Protein AF-A0A967N3Z8-F1 (afdb_monomer_lite)

Structure (mmCIF, N/CA/C/O backbone):
data_AF-A0A967N3Z8-F1
#
_entry.id   AF-A0A967N3Z8-F1
#
loop_
_atom_site.group_PDB
_atom_site.id
_atom_site.type_symbol
_atom_site.label_atom_id
_atom_site.label_alt_id
_atom_site.label_comp_id
_atom_site.label_asym_id
_atom_site.label_entity_id
_atom_site.label_seq_id
_atom_site.pdbx_PDB_ins_code
_atom_site.Cartn_x
_atom_site.Cartn_y
_atom_site.Cartn_z
_atom_site.occupancy
_atom_site.B_iso_or_equiv
_atom_site.auth_seq_id
_atom_site.auth_comp_id
_atom_site.auth_asym_id
_atom_site.auth_atom_id
_atom_site.pdbx_PDB_model_num
ATOM 1 N N . MET A 1 1 ? -38.337 -22.970 21.929 1.00 40.56 1 MET A N 1
ATOM 2 C CA . MET A 1 1 ? -37.597 -23.249 20.684 1.00 40.56 1 MET A CA 1
ATOM 3 C C . MET A 1 1 ? -37.184 -21.894 20.150 1.00 40.56 1 MET A C 1
ATOM 5 O O . MET A 1 1 ? -38.013 -21.204 19.573 1.00 40.56 1 MET A O 1
ATOM 9 N N . SER A 1 2 ? -35.995 -21.435 20.539 1.00 45.12 2 SER A N 1
ATOM 10 C CA . SER A 1 2 ? -35.469 -20.146 20.084 1.00 45.12 2 SER A CA 1
ATOM 11 C C . SER A 1 2 ? -35.237 -20.232 18.579 1.00 45.12 2 SER A C 1
ATOM 13 O O . SER A 1 2 ? -34.740 -21.271 18.134 1.00 45.12 2 SER A O 1
ATO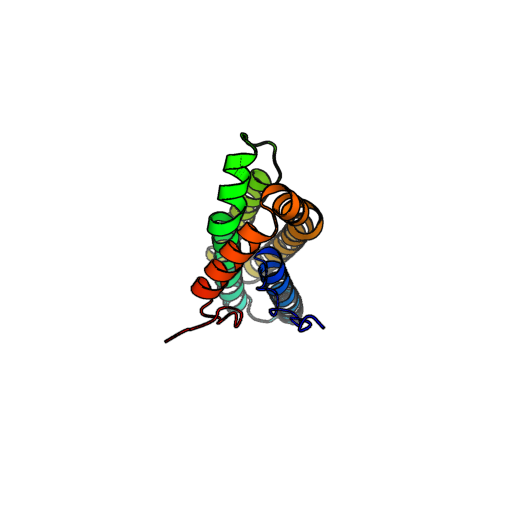M 15 N N . PRO A 1 3 ? -35.611 -19.216 17.788 1.00 48.50 3 PRO A N 1
ATOM 16 C CA . PRO A 1 3 ? -35.170 -19.175 16.413 1.00 48.50 3 PRO A CA 1
ATOM 17 C C . PRO A 1 3 ? -33.652 -19.011 16.451 1.00 48.50 3 PRO A C 1
ATOM 19 O O . PRO A 1 3 ? -33.126 -18.066 17.032 1.00 48.50 3 PRO A O 1
ATOM 22 N N . ASP A 1 4 ? -32.978 -20.007 15.897 1.00 47.69 4 ASP A N 1
ATOM 23 C CA . ASP A 1 4 ? -31.595 -19.942 15.466 1.00 47.69 4 ASP A CA 1
ATOM 24 C C . ASP A 1 4 ? -31.463 -18.720 14.546 1.00 47.69 4 ASP A C 1
ATOM 26 O O . ASP A 1 4 ? -31.914 -18.734 13.397 1.00 47.69 4 ASP A O 1
ATOM 30 N N . THR A 1 5 ? -30.962 -17.608 15.091 1.00 46.69 5 THR A N 1
ATOM 31 C CA . THR A 1 5 ? -30.596 -16.414 14.328 1.00 46.69 5 THR A CA 1
ATOM 32 C C . THR A 1 5 ? -29.321 -16.755 13.581 1.00 46.69 5 THR A C 1
ATOM 34 O O . THR A 1 5 ? -28.220 -16.389 13.991 1.00 46.69 5 THR A O 1
ATOM 37 N N . GLY A 1 6 ? -29.485 -17.543 12.520 1.00 40.41 6 GLY A N 1
ATOM 38 C CA . GLY A 1 6 ? -28.425 -17.877 11.594 1.00 40.41 6 GLY A CA 1
ATOM 39 C C . GLY A 1 6 ? -27.726 -16.595 11.171 1.00 40.41 6 GLY A C 1
ATOM 40 O O . GLY A 1 6 ? -28.345 -15.745 10.540 1.00 40.41 6 GLY A O 1
ATOM 41 N N . SER A 1 7 ? -26.466 -16.484 11.597 1.00 47.66 7 SER A N 1
ATOM 42 C CA . SER A 1 7 ? -25.429 -15.576 11.121 1.00 47.66 7 SER A CA 1
ATOM 43 C C . SER A 1 7 ? -25.975 -14.366 10.359 1.00 47.66 7 SER A C 1
ATOM 45 O O . SER A 1 7 ? -26.136 -14.409 9.135 1.00 47.66 7 SER A O 1
ATOM 47 N N . GLU A 1 8 ? -26.136 -13.241 11.063 1.00 47.00 8 GLU A N 1
ATOM 48 C CA . GLU A 1 8 ? -25.778 -11.959 10.453 1.00 47.00 8 GLU A CA 1
ATOM 49 C C . GLU A 1 8 ? -24.469 -12.212 9.698 1.00 47.00 8 GLU A C 1
ATOM 51 O O . GLU A 1 8 ? -23.508 -12.729 10.277 1.00 47.00 8 GLU A O 1
ATOM 56 N N . ARG A 1 9 ? -24.449 -12.030 8.376 1.00 52.81 9 ARG A N 1
ATOM 57 C CA . ARG A 1 9 ? -23.200 -12.178 7.626 1.00 52.81 9 ARG A CA 1
ATOM 58 C C . ARG A 1 9 ? -22.256 -11.135 8.202 1.00 52.81 9 ARG A C 1
ATOM 60 O O . ARG A 1 9 ? -22.491 -9.948 7.995 1.00 52.81 9 ARG A O 1
ATOM 67 N N . ALA A 1 10 ? -21.276 -11.593 8.979 1.00 60.00 10 ALA A N 1
ATOM 68 C CA . ALA A 1 10 ? -20.380 -10.735 9.731 1.00 60.00 10 ALA A CA 1
ATOM 69 C C . ALA A 1 10 ? -19.803 -9.679 8.784 1.00 60.00 10 ALA A C 1
ATOM 71 O O . ALA A 1 10 ? -19.232 -10.023 7.747 1.00 60.00 10 ALA A O 1
ATOM 72 N N . ALA A 1 11 ? -20.020 -8.400 9.098 1.00 78.94 11 ALA A N 1
ATOM 73 C CA . ALA A 1 11 ? -19.427 -7.331 8.313 1.00 78.94 11 ALA A CA 1
ATOM 74 C C . ALA A 1 11 ? -17.894 -7.486 8.334 1.00 78.94 11 ALA A C 1
ATOM 76 O O . ALA A 1 11 ? -17.316 -7.895 9.345 1.00 78.94 11 ALA A O 1
ATOM 77 N N . MET A 1 12 ? -17.268 -7.230 7.186 1.00 92.75 12 MET A N 1
ATOM 78 C CA . MET A 1 12 ? -15.828 -7.382 6.959 1.00 92.75 12 MET A CA 1
ATOM 79 C C . MET A 1 12 ? -15.044 -6.419 7.861 1.00 92.75 12 MET A C 1
ATOM 81 O O . MET A 1 12 ? -15.416 -5.248 7.960 1.00 92.75 12 MET A O 1
ATOM 85 N N . ARG A 1 13 ? -13.979 -6.896 8.517 1.00 96.69 13 ARG A N 1
ATOM 86 C CA . ARG A 1 13 ? -13.054 -6.034 9.271 1.00 96.69 13 ARG A CA 1
ATOM 87 C C . ARG A 1 13 ? -12.147 -5.290 8.294 1.00 96.69 13 ARG A C 1
ATOM 89 O O . ARG A 1 13 ? -11.864 -5.806 7.216 1.00 96.69 13 ARG A O 1
ATOM 96 N N . ILE A 1 14 ? -11.649 -4.112 8.667 1.00 97.56 14 ILE A N 1
ATOM 97 C CA . ILE A 1 14 ? -10.673 -3.393 7.832 1.00 97.56 14 ILE A CA 1
ATOM 98 C C . ILE A 1 14 ? -9.424 -4.240 7.541 1.00 97.56 14 ILE A C 1
ATOM 100 O O . ILE A 1 14 ? -8.986 -4.265 6.400 1.00 97.56 14 ILE A O 1
ATOM 104 N N . THR A 1 15 ? -8.925 -5.024 8.504 1.00 98.19 15 THR A N 1
ATOM 105 C CA . THR A 1 15 ? -7.780 -5.929 8.290 1.00 98.19 15 THR A CA 1
ATOM 106 C C . THR A 1 15 ? -8.079 -7.020 7.256 1.00 98.19 15 THR A C 1
ATOM 108 O O . THR A 1 15 ? -7.238 -7.304 6.410 1.00 98.19 15 THR A O 1
ATOM 111 N N . ASP A 1 16 ? -9.302 -7.569 7.232 1.00 97.62 16 ASP A N 1
ATOM 112 C CA . ASP A 1 16 ? -9.729 -8.521 6.191 1.00 97.62 16 ASP A CA 1
ATOM 113 C C . ASP A 1 16 ? -9.761 -7.860 4.798 1.00 97.62 16 ASP A C 1
ATOM 115 O O . ASP A 1 16 ? -9.449 -8.495 3.789 1.00 97.62 16 ASP A O 1
ATOM 119 N N . ALA A 1 17 ? -10.158 -6.585 4.733 1.00 97.50 17 ALA A N 1
ATOM 120 C CA . ALA A 1 17 ? -10.220 -5.825 3.490 1.00 97.50 17 ALA A CA 1
ATOM 121 C C . ALA A 1 17 ? -8.821 -5.490 2.948 1.00 97.50 17 ALA A C 1
ATOM 123 O O . ALA A 1 17 ? -8.573 -5.686 1.758 1.00 97.50 17 ALA A O 1
ATOM 124 N N . LEU A 1 18 ? -7.912 -5.043 3.820 1.00 98.56 18 LEU A N 1
ATOM 125 C CA . LEU A 1 18 ? -6.522 -4.721 3.482 1.00 98.56 18 LEU A CA 1
ATOM 126 C C . LEU A 1 18 ? -5.747 -5.968 3.039 1.00 98.56 18 LEU A C 1
ATOM 128 O O . LEU A 1 18 ? -5.134 -5.945 1.977 1.00 98.56 18 LEU A O 1
ATOM 132 N N . LEU A 1 19 ? -5.923 -7.106 3.724 1.00 98.56 19 LEU A N 1
ATOM 133 C CA . LEU A 1 19 ? -5.429 -8.413 3.258 1.00 98.56 19 LEU A CA 1
ATOM 134 C C . LEU A 1 19 ? -5.906 -8.750 1.835 1.00 98.56 19 LEU A C 1
ATOM 136 O O . LEU A 1 19 ? -5.166 -9.304 1.018 1.00 98.56 19 LEU A O 1
ATOM 140 N N . GLY A 1 20 ? -7.157 -8.410 1.518 1.00 98.12 20 GLY A N 1
ATOM 141 C CA . GLY A 1 20 ? -7.696 -8.542 0.168 1.00 98.12 20 GLY A CA 1
ATOM 142 C C . GLY A 1 20 ? -6.989 -7.641 -0.850 1.00 98.12 20 GLY A C 1
ATOM 143 O O . GLY A 1 20 ? -6.716 -8.086 -1.968 1.00 98.12 20 GLY A O 1
ATOM 144 N N . GLU A 1 21 ? -6.670 -6.398 -0.478 1.00 98.56 21 GLU A N 1
ATOM 145 C CA . GLU A 1 21 ? -5.869 -5.492 -1.309 1.00 98.56 21 GLU A CA 1
ATOM 146 C C . GLU A 1 21 ? -4.448 -6.035 -1.522 1.00 98.56 21 GLU A C 1
ATOM 148 O O . GLU A 1 21 ? -4.004 -6.072 -2.671 1.00 98.56 21 GLU A O 1
ATOM 153 N N . HIS A 1 22 ? -3.789 -6.565 -0.483 1.00 98.81 22 HIS A N 1
ATOM 154 C CA . HIS A 1 22 ? -2.463 -7.192 -0.598 1.00 98.81 22 HIS A CA 1
ATOM 155 C C . HIS A 1 22 ? -2.483 -8.344 -1.596 1.00 98.81 22 HIS A C 1
ATOM 157 O O . HIS A 1 22 ? -1.648 -8.401 -2.494 1.00 98.81 22 HIS A O 1
ATOM 163 N N . GLY A 1 23 ? -3.484 -9.228 -1.518 1.00 98.75 23 GLY A N 1
ATOM 164 C CA . GLY A 1 23 ? -3.635 -10.337 -2.463 1.00 98.75 23 GLY A CA 1
ATOM 165 C C . GLY A 1 23 ? -3.694 -9.882 -3.927 1.00 98.75 23 GLY A C 1
ATOM 166 O O . GLY A 1 23 ? -3.096 -10.510 -4.804 1.00 98.75 23 GLY A O 1
ATOM 167 N N . VAL A 1 24 ? -4.379 -8.768 -4.203 1.00 98.50 24 VAL A N 1
ATOM 168 C CA . VAL A 1 24 ? -4.431 -8.170 -5.547 1.00 98.50 24 VAL A CA 1
ATOM 169 C C . VAL A 1 24 ? -3.095 -7.524 -5.921 1.00 98.50 24 VAL A C 1
ATOM 171 O O . VAL A 1 24 ? -2.645 -7.682 -7.058 1.00 98.50 24 VAL A O 1
ATOM 174 N N . LEU A 1 25 ? -2.454 -6.819 -4.988 1.00 98.75 25 LEU A N 1
ATOM 175 C CA . LEU A 1 25 ? -1.170 -6.155 -5.209 1.00 98.75 25 LEU A CA 1
ATOM 176 C C . LEU A 1 25 ? -0.041 -7.161 -5.450 1.00 98.75 25 LEU A C 1
ATOM 178 O O . LEU A 1 25 ? 0.728 -6.966 -6.385 1.00 98.75 25 LEU A O 1
ATOM 182 N N . TYR A 1 26 ? 0.003 -8.283 -4.729 1.00 98.81 26 TYR A N 1
ATOM 183 C CA . TYR A 1 26 ? 0.946 -9.370 -4.994 1.00 98.81 26 TYR A CA 1
ATOM 184 C C . TYR A 1 26 ? 0.812 -9.906 -6.422 1.00 98.81 26 TYR A C 1
ATOM 186 O O . TYR A 1 26 ? 1.809 -10.004 -7.135 1.00 98.81 26 TYR A O 1
ATOM 194 N N . ALA A 1 27 ? -0.414 -10.189 -6.874 1.00 98.75 27 ALA A N 1
ATOM 195 C CA . ALA A 1 27 ? -0.651 -10.665 -8.237 1.00 98.75 27 ALA A CA 1
ATOM 196 C C . ALA A 1 27 ? -0.283 -9.611 -9.299 1.00 98.75 27 ALA A C 1
ATOM 198 O O . ALA A 1 27 ? 0.193 -9.949 -10.386 1.00 98.75 27 ALA A O 1
ATOM 199 N N . LEU A 1 28 ? -0.500 -8.328 -8.994 1.00 98.69 28 LEU A N 1
ATOM 200 C CA . LEU A 1 28 ? -0.087 -7.220 -9.850 1.00 98.69 28 LEU A CA 1
ATOM 201 C C . LEU A 1 28 ? 1.441 -7.115 -9.934 1.00 98.69 28 LEU A C 1
ATOM 203 O O . LEU A 1 28 ? 1.964 -6.960 -11.036 1.00 98.69 28 LEU A O 1
ATOM 207 N N . PHE A 1 29 ? 2.148 -7.222 -8.808 1.00 98.81 29 PHE A N 1
ATOM 208 C CA . PHE A 1 29 ? 3.609 -7.205 -8.767 1.00 98.81 29 PHE A CA 1
ATOM 209 C C . PHE A 1 29 ? 4.189 -8.355 -9.589 1.00 98.81 29 PHE A C 1
ATOM 211 O O . PHE A 1 29 ? 4.977 -8.090 -10.491 1.00 98.81 29 PHE A O 1
ATOM 218 N N . ASP A 1 30 ? 3.707 -9.589 -9.387 1.00 98.69 30 ASP A N 1
ATOM 219 C CA . ASP A 1 30 ? 4.146 -10.763 -10.159 1.00 98.69 30 ASP A CA 1
ATOM 220 C C . ASP A 1 30 ? 4.006 -10.522 -11.673 1.00 98.69 30 ASP A C 1
ATOM 222 O O . ASP A 1 30 ? 4.879 -10.871 -12.474 1.00 98.69 30 ASP A O 1
ATOM 226 N N . ARG A 1 31 ? 2.891 -9.901 -12.088 1.00 98.50 31 ARG A N 1
ATOM 227 C CA . ARG A 1 31 ? 2.646 -9.578 -13.496 1.00 98.50 31 ARG A CA 1
ATOM 228 C C . ARG A 1 31 ? 3.625 -8.529 -14.020 1.00 98.50 31 ARG A C 1
ATOM 230 O O . ARG A 1 31 ? 4.171 -8.723 -15.106 1.00 98.50 31 ARG A O 1
ATOM 237 N N . ILE A 1 32 ? 3.813 -7.436 -13.283 1.00 98.50 32 ILE A N 1
ATOM 238 C CA . ILE A 1 32 ? 4.698 -6.336 -13.679 1.00 98.50 32 ILE A CA 1
ATOM 239 C C . ILE A 1 32 ? 6.148 -6.823 -13.747 1.00 98.50 32 ILE A C 1
ATOM 241 O O . ILE A 1 32 ? 6.836 -6.534 -14.722 1.00 98.50 32 ILE A O 1
ATOM 245 N N . GLU A 1 33 ? 6.605 -7.596 -12.762 1.00 98.38 33 GLU A N 1
ATOM 246 C CA . GLU A 1 33 ? 7.950 -8.179 -12.732 1.00 98.38 33 GLU A CA 1
ATOM 247 C C . GLU A 1 33 ? 8.205 -9.020 -13.989 1.00 98.38 33 GLU A C 1
ATOM 249 O O . GLU A 1 33 ? 9.165 -8.761 -14.717 1.00 98.38 33 GLU A O 1
ATOM 254 N N . ALA A 1 34 ? 7.284 -9.927 -14.331 1.00 98.31 34 ALA A N 1
ATOM 255 C CA . ALA A 1 34 ? 7.391 -10.743 -15.539 1.00 98.31 34 ALA A CA 1
ATOM 256 C C . ALA A 1 34 ? 7.406 -9.909 -16.840 1.00 98.31 34 ALA A C 1
ATOM 258 O O . ALA A 1 34 ? 8.109 -10.246 -17.797 1.00 98.31 34 ALA A O 1
ATOM 259 N N . GLU A 1 35 ? 6.639 -8.817 -16.909 1.00 98.19 35 GLU A N 1
ATOM 260 C CA . GLU A 1 35 ? 6.645 -7.906 -18.063 1.00 98.19 35 GLU A CA 1
ATOM 261 C C . GLU A 1 35 ? 7.970 -7.136 -18.180 1.00 98.19 35 GLU A C 1
ATOM 263 O O . GLU A 1 35 ? 8.532 -7.041 -19.275 1.00 98.19 35 GLU A O 1
ATOM 268 N N . LEU A 1 36 ? 8.510 -6.638 -17.065 1.00 97.00 36 LEU A N 1
ATOM 269 C CA . LEU A 1 36 ? 9.787 -5.919 -17.020 1.00 97.00 36 LEU A CA 1
ATOM 270 C C . LEU A 1 36 ? 10.986 -6.825 -17.344 1.00 97.00 36 LEU A C 1
ATOM 272 O O . LEU A 1 36 ? 11.921 -6.387 -18.027 1.00 97.00 36 LEU A O 1
ATOM 276 N N . GLU A 1 37 ? 10.957 -8.085 -16.903 1.00 95.62 37 GLU A N 1
ATOM 277 C CA . GLU A 1 37 ? 11.921 -9.123 -17.294 1.00 95.62 37 GLU A CA 1
ATOM 278 C C . GLU A 1 37 ? 11.848 -9.421 -18.797 1.00 95.62 37 GLU A C 1
ATOM 280 O O . GLU A 1 37 ? 12.878 -9.572 -19.459 1.00 95.62 37 GLU A O 1
ATOM 285 N N . GLY A 1 38 ? 10.634 -9.424 -19.357 1.00 95.50 38 GLY A N 1
ATOM 286 C CA . GLY A 1 38 ? 10.374 -9.549 -20.792 1.00 95.50 38 GLY A CA 1
ATOM 287 C C . GLY A 1 38 ? 10.745 -8.316 -21.627 1.00 95.50 38 GLY A C 1
ATOM 288 O O . GLY A 1 38 ? 10.593 -8.346 -22.849 1.00 95.50 38 GLY A O 1
ATOM 289 N N . GLY A 1 39 ? 11.234 -7.242 -20.999 1.00 95.38 39 GLY A N 1
ATOM 290 C CA . GLY A 1 39 ? 11.654 -6.013 -21.674 1.00 95.38 39 GLY A CA 1
ATOM 291 C C . GLY A 1 39 ? 10.512 -5.058 -22.031 1.00 95.38 39 GLY A C 1
ATOM 292 O O . GLY A 1 39 ? 10.673 -4.247 -22.944 1.00 95.38 39 GLY A O 1
ATOM 293 N N . ALA A 1 40 ? 9.366 -5.149 -21.348 1.00 96.44 40 ALA A N 1
ATOM 294 C CA . ALA A 1 40 ? 8.288 -4.175 -21.488 1.00 96.44 40 ALA A CA 1
ATOM 295 C C . ALA A 1 40 ? 8.731 -2.762 -21.062 1.00 96.44 40 ALA A C 1
ATOM 297 O O . ALA A 1 40 ? 9.656 -2.583 -20.266 1.00 96.44 40 ALA A O 1
ATOM 298 N N . ASP A 1 41 ? 8.042 -1.747 -21.590 1.00 96.94 41 ASP A N 1
ATOM 299 C CA . ASP A 1 41 ? 8.227 -0.358 -21.165 1.00 96.94 41 ASP A CA 1
ATOM 300 C C . ASP A 1 41 ? 7.833 -0.202 -19.687 1.00 96.94 41 ASP A C 1
ATOM 302 O O . ASP A 1 41 ? 6.725 -0.559 -19.291 1.00 96.94 41 ASP A O 1
ATOM 306 N N . SER A 1 42 ? 8.732 0.350 -18.872 1.00 97.25 42 SER A N 1
ATOM 307 C CA . SER A 1 42 ? 8.532 0.530 -17.433 1.00 97.25 42 SER A CA 1
ATOM 308 C C . SER A 1 42 ? 7.639 1.726 -17.083 1.00 97.25 42 SER A C 1
ATOM 310 O O . SER A 1 42 ? 7.046 1.749 -16.003 1.00 97.25 42 SER A O 1
ATOM 312 N N . ALA A 1 43 ? 7.469 2.702 -17.981 1.00 97.38 43 ALA A N 1
ATOM 313 C CA . ALA A 1 43 ? 6.733 3.932 -17.676 1.00 97.38 43 ALA A CA 1
ATOM 314 C C . ALA A 1 43 ? 5.229 3.729 -17.370 1.00 97.38 43 ALA A C 1
ATOM 316 O O . ALA A 1 43 ? 4.715 4.367 -16.446 1.00 97.38 43 ALA A O 1
ATOM 317 N N . PRO A 1 44 ? 4.475 2.865 -18.082 1.00 98.00 44 PRO A N 1
ATOM 318 C CA . PRO A 1 44 ? 3.101 2.536 -17.705 1.00 98.00 44 PRO A CA 1
ATOM 319 C C . PRO A 1 44 ? 2.999 1.874 -16.328 1.00 98.00 44 PRO A C 1
ATOM 321 O O . PRO A 1 44 ? 2.110 2.235 -15.559 1.00 98.00 44 PRO A O 1
ATOM 324 N N . HIS A 1 45 ? 3.920 0.963 -16.004 1.00 98.31 45 HIS A N 1
ATOM 325 C CA . HIS A 1 45 ? 3.933 0.256 -14.724 1.00 98.31 45 HIS A CA 1
ATOM 326 C C . HIS A 1 45 ? 4.221 1.196 -13.555 1.00 98.31 45 HIS A C 1
ATOM 328 O O . HIS A 1 45 ? 3.544 1.104 -12.536 1.00 98.31 45 HIS A O 1
ATOM 334 N N . ALA A 1 46 ? 5.135 2.157 -13.733 1.00 98.44 46 ALA A N 1
ATOM 335 C CA . ALA A 1 46 ? 5.425 3.180 -12.730 1.00 98.44 46 ALA A CA 1
ATOM 336 C C . ALA A 1 46 ? 4.164 3.945 -12.305 1.00 98.44 46 ALA A C 1
ATOM 338 O O . ALA A 1 46 ? 3.865 4.034 -11.119 1.00 98.44 46 ALA A O 1
ATOM 339 N N . ARG A 1 47 ? 3.370 4.416 -13.277 1.00 98.25 47 ARG A N 1
ATOM 340 C CA . ARG A 1 47 ? 2.120 5.150 -13.011 1.00 98.25 47 ARG A CA 1
ATOM 341 C C . ARG A 1 47 ? 1.078 4.305 -12.283 1.00 98.25 47 ARG A C 1
ATOM 343 O O . ARG A 1 47 ? 0.330 4.825 -11.460 1.00 98.25 47 ARG A O 1
ATOM 350 N N . VAL A 1 48 ? 0.996 3.015 -12.613 1.00 98.50 48 VAL A N 1
ATOM 351 C CA . VAL A 1 48 ? 0.070 2.092 -11.945 1.00 98.50 48 VAL A CA 1
ATOM 352 C C . VAL A 1 48 ? 0.513 1.854 -10.504 1.00 98.50 48 VAL A C 1
ATOM 354 O O . VAL A 1 48 ? -0.305 2.033 -9.606 1.00 98.50 48 VAL A O 1
ATOM 357 N N . LEU A 1 49 ? 1.785 1.501 -10.287 1.00 98.62 49 LEU A N 1
ATOM 358 C CA . LEU A 1 49 ? 2.347 1.250 -8.956 1.00 98.62 49 LEU A CA 1
ATOM 359 C C . LEU A 1 49 ? 2.204 2.470 -8.048 1.00 98.62 49 LEU A C 1
ATOM 361 O O . LEU A 1 49 ? 1.735 2.341 -6.922 1.00 98.62 49 LEU A O 1
ATOM 365 N N . GLU A 1 50 ? 2.520 3.657 -8.560 1.00 98.56 50 GLU A N 1
ATOM 366 C CA . GLU A 1 50 ? 2.352 4.903 -7.820 1.00 98.56 50 GLU A CA 1
ATOM 367 C C . GLU A 1 50 ? 0.896 5.108 -7.375 1.00 98.56 50 GLU A C 1
ATOM 369 O O . GLU A 1 50 ? 0.624 5.345 -6.197 1.00 98.56 50 GLU A O 1
ATOM 374 N N . ALA A 1 51 ? -0.054 4.968 -8.304 1.00 98.50 51 ALA A N 1
ATOM 375 C CA . ALA A 1 51 ? -1.464 5.188 -8.017 1.00 98.50 51 ALA A CA 1
ATOM 376 C C . ALA A 1 51 ? -2.013 4.201 -6.976 1.00 98.50 51 ALA A C 1
ATOM 378 O O . ALA A 1 51 ? -2.768 4.605 -6.087 1.00 98.50 51 ALA A O 1
ATOM 379 N N . VAL A 1 52 ? -1.659 2.915 -7.081 1.00 98.44 52 VAL A N 1
ATOM 380 C CA . VAL A 1 52 ? -2.200 1.887 -6.182 1.00 98.44 52 VAL A CA 1
ATOM 381 C C . VAL A 1 52 ? -1.543 1.934 -4.805 1.00 98.44 52 VAL A C 1
ATOM 383 O O . VAL A 1 52 ? -2.275 1.951 -3.819 1.00 98.44 52 VAL A O 1
ATOM 386 N N . LEU A 1 53 ? -0.213 2.064 -4.719 1.00 98.81 53 LEU A N 1
ATOM 387 C CA . LEU A 1 53 ? 0.508 2.041 -3.440 1.00 98.81 53 LEU A CA 1
ATOM 388 C C . LEU A 1 53 ? 0.238 3.291 -2.612 1.00 98.81 53 LEU A C 1
ATOM 390 O O . LEU A 1 53 ? -0.137 3.177 -1.451 1.00 98.81 53 LEU A O 1
ATOM 394 N N . ARG A 1 54 ? 0.283 4.489 -3.214 1.00 98.56 54 ARG A N 1
ATOM 395 C CA . ARG A 1 54 ? -0.076 5.718 -2.484 1.00 98.56 54 ARG A CA 1
ATOM 396 C C . ARG A 1 54 ? -1.533 5.716 -2.036 1.00 98.56 54 ARG A C 1
ATOM 398 O O . ARG A 1 54 ? -1.883 6.341 -1.039 1.00 98.56 54 ARG A O 1
ATOM 405 N N . SER A 1 55 ? -2.427 5.100 -2.813 1.00 98.50 55 SER A N 1
ATOM 406 C CA . SER A 1 55 ? -3.830 5.012 -2.414 1.00 98.50 55 SER A CA 1
ATOM 407 C C . SER A 1 55 ? -4.072 4.005 -1.299 1.00 98.50 55 SER A C 1
ATOM 409 O O . SER A 1 55 ? -5.044 4.189 -0.567 1.00 98.50 55 SER A O 1
ATOM 411 N N . HIS A 1 56 ? -3.287 2.938 -1.250 1.00 98.69 56 HIS A N 1
ATOM 412 C CA . HIS A 1 56 ? -3.339 1.906 -0.227 1.00 98.69 56 HIS A CA 1
ATOM 413 C C . HIS A 1 56 ? -2.801 2.450 1.100 1.00 98.69 56 HIS A C 1
ATOM 415 O O . HIS A 1 56 ? -3.617 2.670 1.991 1.00 98.69 56 HIS A O 1
ATOM 421 N N . ALA A 1 57 ? -1.545 2.910 1.117 1.00 98.69 57 ALA A N 1
ATOM 422 C CA . ALA A 1 57 ? -0.888 3.503 2.284 1.00 98.69 57 ALA A CA 1
ATOM 423 C C . ALA A 1 57 ? -1.728 4.604 2.951 1.00 98.69 57 ALA A C 1
ATOM 425 O O . ALA A 1 57 ? -2.051 4.544 4.129 1.00 98.69 57 ALA A O 1
ATOM 426 N N . ARG A 1 58 ? -2.234 5.570 2.166 1.00 98.56 58 ARG A N 1
ATOM 427 C CA . ARG A 1 58 ? -3.108 6.634 2.700 1.00 98.56 58 ARG A CA 1
ATOM 428 C C . ARG A 1 58 ? -4.383 6.092 3.357 1.00 98.56 58 ARG A C 1
ATOM 430 O O . ARG A 1 58 ? -4.930 6.708 4.263 1.00 98.56 58 ARG A O 1
ATOM 437 N N . THR A 1 59 ? -4.932 4.995 2.841 1.00 98.56 59 THR A N 1
ATOM 438 C CA . THR A 1 59 ? -6.132 4.389 3.431 1.00 98.56 59 THR A CA 1
ATOM 439 C C . THR A 1 59 ? -5.805 3.738 4.769 1.00 98.56 59 THR A C 1
ATOM 441 O O . THR A 1 59 ? -6.618 3.840 5.682 1.00 98.56 59 THR A O 1
ATOM 444 N N . GLU A 1 60 ? -4.640 3.114 4.886 1.00 98.56 60 GLU A N 1
ATOM 445 C CA . GLU A 1 60 ? -4.153 2.490 6.116 1.00 98.56 60 GLU A CA 1
ATOM 446 C C . GLU A 1 60 ? -3.789 3.520 7.170 1.00 98.56 60 GLU A C 1
ATOM 448 O O . GLU A 1 60 ? -4.272 3.422 8.295 1.00 98.56 60 GLU A O 1
ATOM 453 N N . ASP A 1 61 ? -3.040 4.553 6.788 1.00 98.44 61 ASP A N 1
ATOM 454 C CA . ASP A 1 61 ? -2.663 5.649 7.675 1.00 98.44 61 ASP A CA 1
ATOM 455 C C . ASP A 1 61 ? -3.910 6.294 8.287 1.00 98.44 61 ASP A C 1
ATOM 457 O O . ASP A 1 61 ? -4.101 6.268 9.502 1.00 98.44 61 ASP A O 1
ATOM 461 N N . GLU A 1 62 ? -4.819 6.782 7.438 1.00 98.31 62 GLU A N 1
ATOM 462 C CA . GLU A 1 62 ? -5.975 7.568 7.878 1.00 98.31 62 GLU A CA 1
ATOM 463 C C . GLU A 1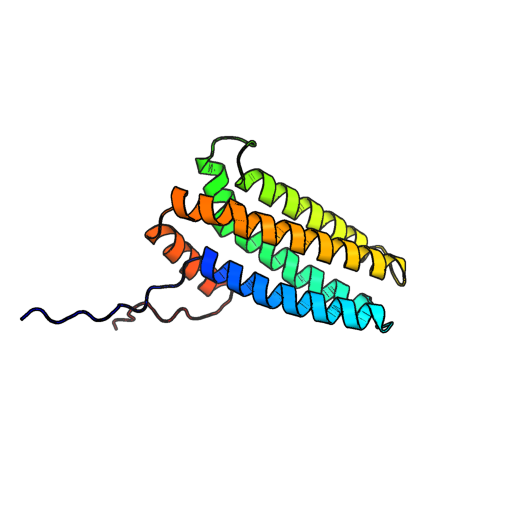 62 ? -7.053 6.747 8.607 1.00 98.31 62 GLU A C 1
ATOM 465 O O . GLU A 1 62 ? -7.844 7.317 9.359 1.00 98.31 62 GLU A O 1
ATOM 470 N N . LEU A 1 63 ? -7.179 5.440 8.336 1.00 98.19 63 LEU A N 1
ATOM 471 C CA . LEU A 1 63 ? -8.226 4.613 8.956 1.00 98.19 63 LEU A CA 1
ATOM 472 C C . LEU A 1 63 ? -7.716 3.713 10.079 1.00 98.19 63 LEU A C 1
ATOM 474 O O . LEU A 1 63 ? -8.509 3.356 10.948 1.00 98.19 63 LEU A O 1
ATOM 478 N N . LEU A 1 64 ? -6.449 3.305 10.059 1.00 98.38 64 LEU A N 1
ATOM 479 C CA . LEU A 1 64 ? -5.922 2.284 10.960 1.00 98.38 64 LEU A CA 1
ATOM 480 C C . LEU A 1 64 ? -4.736 2.799 11.776 1.00 98.38 64 LEU A C 1
ATOM 482 O O . LEU A 1 64 ? -4.822 2.841 13.007 1.00 98.38 64 LEU A O 1
ATOM 486 N N . PHE A 1 65 ? -3.645 3.200 11.122 1.00 98.00 65 PHE A N 1
ATOM 487 C CA . PHE A 1 65 ? -2.386 3.457 11.819 1.00 98.00 65 PHE A CA 1
ATOM 488 C C . PHE A 1 65 ? -2.381 4.758 12.618 1.00 98.00 65 PHE A C 1
ATOM 490 O O . PHE A 1 65 ? -1.844 4.758 13.723 1.00 98.00 65 PHE A O 1
ATOM 497 N N . GLU A 1 66 ? -3.044 5.828 12.172 1.00 95.88 66 GLU A N 1
ATOM 498 C CA . GLU A 1 66 ? -3.191 7.047 12.982 1.00 95.88 66 GLU A CA 1
ATOM 499 C C . GLU A 1 66 ? -3.949 6.768 14.295 1.00 95.88 66 GLU A C 1
ATOM 501 O O . GLU A 1 66 ? -3.544 7.220 15.373 1.00 95.88 66 GLU A O 1
ATOM 506 N N . GLU A 1 67 ? -5.026 5.973 14.238 1.00 96.12 67 GLU A N 1
ATOM 507 C CA . GLU A 1 67 ? -5.780 5.587 15.435 1.00 96.12 67 GLU A CA 1
ATOM 508 C C . GLU A 1 67 ? -4.930 4.701 16.357 1.00 96.12 67 GLU A C 1
ATOM 510 O O . GLU A 1 67 ? -4.905 4.933 17.570 1.00 96.12 67 GLU A O 1
ATOM 515 N N . MET A 1 68 ? -4.201 3.726 15.807 1.00 96.44 68 MET A N 1
ATOM 516 C CA . MET A 1 68 ? -3.292 2.875 16.579 1.00 96.44 68 MET A CA 1
ATOM 517 C C . MET A 1 68 ? -2.173 3.682 17.243 1.00 96.44 68 MET A C 1
ATOM 519 O O . MET A 1 68 ? -2.010 3.597 18.459 1.00 96.44 68 MET A O 1
ATOM 523 N N . ALA A 1 69 ? -1.467 4.528 16.492 1.00 94.75 69 ALA A N 1
ATOM 524 C CA . ALA A 1 69 ? -0.377 5.356 17.003 1.00 94.75 69 ALA A CA 1
ATOM 525 C C . ALA A 1 69 ? -0.847 6.258 18.159 1.00 94.75 69 ALA A C 1
ATOM 527 O O . ALA A 1 69 ? -0.169 6.384 19.183 1.00 94.75 69 ALA A O 1
ATOM 528 N N . SER A 1 70 ? -2.063 6.814 18.058 1.00 92.88 70 SER A N 1
ATOM 529 C CA . SER A 1 70 ? -2.653 7.622 19.134 1.00 92.88 70 SER A CA 1
ATOM 530 C C . SER A 1 70 ? -2.850 6.844 20.445 1.00 92.88 70 SER A C 1
ATOM 532 O O . SER A 1 70 ? -2.767 7.425 21.530 1.00 92.88 70 SER A O 1
ATOM 534 N N . ARG A 1 71 ? -3.092 5.529 20.359 1.00 93.25 71 ARG A N 1
ATOM 535 C CA . ARG A 1 71 ? -3.293 4.628 21.505 1.00 93.25 71 ARG A CA 1
ATOM 536 C C . ARG A 1 71 ? -1.981 4.050 22.035 1.00 93.25 71 ARG A C 1
ATOM 538 O O . ARG A 1 71 ? -1.899 3.759 23.226 1.00 93.25 71 ARG A O 1
ATOM 545 N N . GLU A 1 72 ? -0.972 3.896 21.180 1.00 90.19 72 GLU A N 1
ATOM 546 C CA . GLU A 1 72 ? 0.364 3.401 21.543 1.00 90.19 72 GLU A CA 1
ATOM 547 C C . GLU A 1 72 ? 1.157 4.414 22.381 1.00 90.19 72 GLU A C 1
ATOM 549 O O . GLU A 1 72 ? 1.958 4.023 23.230 1.00 90.19 72 GLU A O 1
ATOM 554 N N . GLY A 1 73 ? 0.887 5.713 22.214 1.00 75.69 73 GLY A N 1
ATOM 555 C CA . GLY A 1 73 ? 1.411 6.760 23.095 1.00 75.69 73 GLY A CA 1
ATOM 556 C C . GLY A 1 73 ? 2.899 7.089 22.904 1.00 75.69 73 GLY A C 1
ATOM 557 O O . GLY A 1 73 ? 3.503 7.668 23.809 1.00 75.69 73 GLY A O 1
ATOM 558 N N . GLY A 1 74 ? 3.489 6.741 21.755 1.00 74.31 74 GLY A N 1
ATOM 559 C CA . GLY A 1 74 ? 4.853 7.112 21.358 1.00 74.31 74 GLY A CA 1
ATOM 560 C C . GLY A 1 74 ? 5.331 6.391 20.090 1.00 74.31 74 GLY A C 1
ATOM 561 O O . GLY A 1 74 ? 4.652 5.500 19.594 1.00 74.31 74 GLY A O 1
ATOM 562 N N . ASP A 1 75 ? 6.530 6.735 19.610 1.00 75.56 75 ASP A N 1
ATOM 563 C CA . ASP A 1 75 ? 7.064 6.305 18.297 1.00 75.56 75 ASP A CA 1
ATOM 564 C C . ASP A 1 75 ? 7.632 4.868 18.267 1.00 75.56 75 ASP A C 1
ATOM 566 O O . ASP A 1 75 ? 8.242 4.447 17.292 1.00 75.56 75 ASP A O 1
ATOM 570 N N . GLY A 1 76 ? 7.497 4.109 19.359 1.00 76.44 76 GLY A N 1
ATOM 571 C CA . GLY A 1 76 ? 8.099 2.774 19.500 1.00 76.44 76 GLY A CA 1
ATOM 572 C C . GLY A 1 76 ? 7.182 1.603 19.138 1.00 76.44 76 GLY A C 1
ATOM 573 O O . GLY A 1 76 ? 7.579 0.452 19.326 1.00 76.44 76 GLY A O 1
ATOM 574 N N . GLY A 1 77 ? 5.945 1.881 18.723 1.00 85.50 77 GLY A N 1
ATOM 575 C CA . GLY A 1 77 ? 4.955 0.866 18.376 1.00 85.50 77 GLY A CA 1
ATOM 576 C C . GLY A 1 77 ? 4.969 0.485 16.890 1.00 85.50 77 GLY A C 1
ATOM 577 O O . GLY A 1 77 ? 5.654 1.123 16.089 1.00 85.50 77 GLY A O 1
ATOM 578 N N . PRO A 1 78 ? 4.238 -0.575 16.504 1.00 92.19 78 PRO A N 1
ATOM 579 C CA . PRO A 1 78 ? 4.147 -0.999 15.112 1.00 92.19 78 PRO A CA 1
ATOM 580 C C . PRO A 1 78 ? 3.518 0.060 14.199 1.00 92.19 78 PRO A C 1
ATOM 582 O O . PRO A 1 78 ? 3.948 0.162 13.058 1.00 92.19 78 PRO A O 1
ATOM 585 N N . ALA A 1 79 ? 2.551 0.865 14.661 1.00 94.69 79 ALA A N 1
ATOM 586 C CA . ALA A 1 79 ? 1.887 1.832 13.783 1.00 94.69 79 ALA A CA 1
ATOM 587 C C . ALA A 1 79 ? 2.811 2.973 13.301 1.00 94.69 79 ALA A C 1
ATOM 589 O O . ALA A 1 79 ? 2.864 3.193 12.092 1.00 94.69 79 ALA A O 1
ATOM 590 N N . PRO A 1 80 ? 3.597 3.649 14.166 1.00 93.81 80 PRO A N 1
ATOM 591 C CA . PRO A 1 80 ? 4.614 4.604 13.720 1.00 93.81 80 PRO A CA 1
ATOM 592 C C . PRO A 1 80 ? 5.605 4.020 12.706 1.00 93.81 80 PRO A C 1
ATOM 594 O O . PRO A 1 80 ? 5.939 4.690 11.734 1.00 93.81 80 PRO A O 1
ATOM 597 N N . ALA A 1 81 ? 6.030 2.765 12.895 1.00 94.75 81 ALA A N 1
ATOM 598 C CA . ALA A 1 81 ? 6.936 2.098 11.962 1.00 94.75 81 ALA A CA 1
ATOM 599 C C . ALA A 1 81 ? 6.290 1.860 10.584 1.00 94.75 81 ALA A C 1
ATOM 601 O O . ALA A 1 81 ? 6.950 2.057 9.569 1.00 94.75 81 ALA A O 1
ATOM 602 N N . MET A 1 82 ? 5.008 1.475 10.524 1.00 97.56 82 MET A N 1
ATOM 603 C CA . MET A 1 82 ? 4.308 1.305 9.239 1.00 97.56 82 MET A CA 1
ATOM 604 C C . MET A 1 82 ? 4.157 2.635 8.493 1.00 97.56 82 MET A C 1
ATOM 606 O O . MET A 1 82 ? 4.403 2.687 7.292 1.00 97.56 82 MET A O 1
ATOM 610 N N . ILE A 1 83 ? 3.851 3.722 9.210 1.00 97.00 83 ILE A N 1
ATOM 611 C CA . ILE A 1 83 ? 3.774 5.071 8.627 1.00 97.00 83 ILE A CA 1
ATOM 612 C C . ILE A 1 83 ? 5.142 5.505 8.069 1.00 97.00 83 ILE A C 1
ATOM 614 O O . ILE A 1 83 ? 5.217 6.030 6.960 1.00 97.00 83 ILE A O 1
ATOM 618 N N . GLU A 1 84 ? 6.239 5.257 8.792 1.00 96.62 84 GLU A N 1
ATOM 619 C CA . GLU A 1 84 ? 7.595 5.551 8.299 1.00 96.62 84 GLU A CA 1
ATOM 620 C C . GLU A 1 84 ? 7.926 4.737 7.033 1.00 96.62 84 GLU A C 1
ATOM 622 O O . GLU A 1 84 ? 8.411 5.285 6.043 1.00 96.62 84 GLU A O 1
ATOM 627 N N . GLU A 1 85 ? 7.589 3.445 7.004 1.00 97.75 85 GLU A N 1
ATOM 628 C CA . GLU A 1 85 ? 7.780 2.598 5.820 1.00 97.75 85 GLU A CA 1
ATOM 629 C C . GLU A 1 85 ? 6.947 3.075 4.611 1.00 97.75 85 GLU A C 1
ATOM 631 O O . GLU A 1 85 ? 7.423 3.029 3.469 1.00 97.75 85 GLU A O 1
ATOM 636 N N . HIS A 1 86 ? 5.741 3.612 4.827 1.00 98.44 86 HIS A N 1
ATOM 637 C CA . HIS A 1 86 ? 4.967 4.267 3.769 1.00 98.44 86 HIS A CA 1
ATOM 638 C C . HIS A 1 86 ? 5.692 5.483 3.178 1.00 98.44 86 HIS A C 1
ATOM 640 O O . HIS A 1 86 ? 5.674 5.680 1.955 1.00 98.44 86 HIS A O 1
ATOM 646 N N . GLU A 1 87 ? 6.365 6.284 4.007 1.00 98.06 87 GLU A N 1
ATOM 647 C CA . GLU A 1 87 ? 7.182 7.414 3.550 1.00 98.06 87 GLU A CA 1
ATOM 648 C C . GLU A 1 87 ? 8.416 6.952 2.755 1.00 98.06 87 GLU A C 1
ATOM 650 O O . GLU A 1 87 ? 8.784 7.581 1.751 1.00 98.06 87 GLU A O 1
ATOM 655 N N . GLU A 1 88 ? 9.029 5.827 3.133 1.00 98.25 88 GLU A N 1
ATOM 656 C CA . GLU A 1 88 ? 10.129 5.213 2.377 1.00 98.25 88 GLU A CA 1
ATOM 657 C C . GLU A 1 88 ? 9.674 4.781 0.973 1.00 98.25 88 GLU A C 1
ATOM 659 O O . GLU A 1 88 ? 10.300 5.143 -0.034 1.00 98.25 88 GLU A O 1
ATOM 664 N N . VAL A 1 89 ? 8.540 4.075 0.87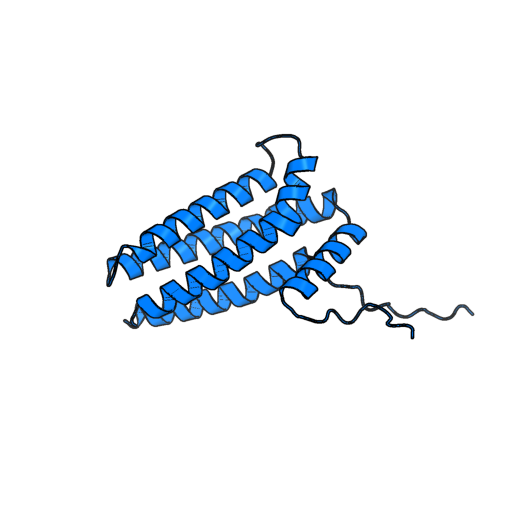7 1.00 98.12 89 VAL A N 1
ATOM 665 C CA . VAL A 1 89 ? 7.940 3.680 -0.410 1.00 98.12 89 VAL A CA 1
ATOM 666 C C . VAL A 1 89 ? 7.580 4.917 -1.237 1.00 98.12 89 VAL A C 1
ATOM 668 O O . VAL A 1 89 ? 7.890 4.979 -2.432 1.00 98.12 89 VAL A O 1
ATOM 671 N N . ALA A 1 90 ? 6.977 5.936 -0.619 1.00 98.25 90 ALA A N 1
ATOM 672 C CA . ALA A 1 90 ? 6.641 7.195 -1.279 1.00 98.25 90 ALA A CA 1
ATOM 673 C C . ALA A 1 90 ? 7.884 7.899 -1.849 1.00 98.25 90 ALA A C 1
ATOM 675 O O . ALA A 1 90 ? 7.845 8.399 -2.974 1.00 98.25 90 ALA A O 1
ATOM 676 N N . THR A 1 91 ? 9.001 7.883 -1.120 1.00 98.44 91 THR A N 1
ATOM 677 C CA . THR A 1 91 ? 10.278 8.464 -1.559 1.00 98.44 91 THR A CA 1
ATOM 678 C C . THR A 1 91 ? 10.855 7.736 -2.777 1.00 98.44 91 THR A C 1
ATOM 680 O O . THR A 1 91 ? 11.399 8.367 -3.692 1.00 98.44 91 THR A O 1
ATOM 683 N N . LEU A 1 92 ? 10.728 6.407 -2.839 1.00 98.06 92 LEU A N 1
ATOM 684 C CA . LEU A 1 92 ? 11.136 5.637 -4.017 1.00 98.06 92 LEU A CA 1
ATOM 685 C C . LEU A 1 92 ? 10.238 5.909 -5.230 1.00 98.06 92 LEU A C 1
ATOM 687 O O . LEU A 1 92 ? 10.744 6.020 -6.351 1.00 98.06 92 LEU A O 1
ATOM 691 N N . LEU A 1 93 ? 8.932 6.076 -5.023 1.00 98.31 93 LEU A N 1
ATOM 692 C CA . LEU A 1 93 ? 7.997 6.461 -6.084 1.00 98.31 93 LEU A CA 1
ATOM 693 C C . LEU A 1 93 ? 8.310 7.863 -6.637 1.00 98.31 93 LEU A C 1
ATOM 695 O O . LEU A 1 93 ? 8.417 8.029 -7.850 1.00 98.31 93 LEU A O 1
ATOM 699 N N . ASP A 1 94 ? 8.597 8.836 -5.770 1.00 98.31 94 ASP A N 1
ATOM 700 C CA . ASP A 1 94 ? 9.079 10.172 -6.157 1.00 98.31 94 ASP A CA 1
ATOM 701 C C . ASP A 1 94 ? 10.359 10.112 -7.008 1.00 98.31 94 ASP A C 1
ATOM 703 O O . ASP A 1 94 ? 10.585 10.924 -7.912 1.00 98.31 94 ASP A O 1
ATOM 707 N N . ARG A 1 95 ? 11.254 9.166 -6.701 1.00 98.12 95 ARG A N 1
ATOM 708 C CA . ARG A 1 95 ? 12.463 8.929 -7.496 1.00 98.12 95 ARG A CA 1
ATOM 709 C C . ARG A 1 95 ? 12.116 8.334 -8.858 1.00 98.12 95 ARG A C 1
ATOM 711 O O . ARG A 1 95 ? 12.741 8.736 -9.841 1.00 98.12 95 ARG A O 1
ATOM 718 N N . ALA A 1 96 ? 11.142 7.425 -8.930 1.00 97.81 96 ALA A N 1
ATOM 719 C CA . ALA A 1 96 ? 10.686 6.808 -10.175 1.00 97.81 96 ALA A CA 1
ATOM 720 C C . ALA A 1 96 ? 10.201 7.856 -11.193 1.00 97.81 96 ALA A C 1
ATOM 722 O O . ALA A 1 96 ? 10.501 7.740 -12.379 1.00 97.81 96 ALA A O 1
ATOM 723 N N . GLU A 1 97 ? 9.559 8.935 -10.739 1.00 96.44 97 GLU A N 1
ATOM 724 C CA . GLU A 1 97 ? 9.119 10.048 -11.598 1.00 96.44 97 GLU A CA 1
ATOM 725 C C . GLU A 1 97 ? 10.272 10.788 -12.303 1.00 96.44 97 GLU A C 1
ATOM 727 O O . GLU A 1 97 ? 10.068 11.461 -13.316 1.00 96.44 97 GLU A O 1
ATOM 732 N N . ARG A 1 98 ? 11.495 10.687 -11.769 1.00 97.31 98 ARG A N 1
ATOM 733 C CA . ARG A 1 98 ? 12.667 11.463 -12.211 1.00 97.31 98 ARG A CA 1
ATOM 734 C C . ARG A 1 98 ? 13.649 10.653 -13.056 1.00 97.31 98 ARG A C 1
ATOM 736 O O . ARG A 1 98 ? 14.634 11.211 -13.539 1.00 97.31 98 ARG A O 1
ATOM 743 N N . VAL A 1 99 ? 13.410 9.355 -13.228 1.00 98.12 99 VAL A N 1
ATOM 744 C CA . VAL A 1 99 ? 14.279 8.435 -13.977 1.00 98.12 99 VAL A CA 1
ATOM 745 C C . VAL A 1 99 ? 13.511 7.756 -15.113 1.00 98.12 99 VAL A C 1
ATOM 747 O O . VAL A 1 99 ? 12.289 7.810 -15.188 1.00 98.12 99 VAL A O 1
ATOM 750 N N . SER A 1 100 ? 14.225 7.130 -16.049 1.00 97.38 100 SER A N 1
ATOM 751 C CA . SER A 1 100 ? 13.617 6.441 -17.194 1.00 97.38 100 SER A CA 1
ATOM 752 C C . SER A 1 100 ? 14.443 5.223 -17.608 1.00 97.38 100 SER A C 1
ATOM 754 O O . SER A 1 100 ? 15.555 5.018 -17.116 1.00 97.38 100 SER A O 1
ATOM 756 N N . GLY A 1 101 ? 13.888 4.396 -18.499 1.00 95.75 101 GLY A N 1
ATOM 757 C CA . GLY A 1 101 ? 14.572 3.229 -19.051 1.00 95.75 101 GLY A CA 1
ATOM 758 C C . GLY A 1 101 ? 15.020 2.248 -17.969 1.00 95.75 101 GLY A C 1
ATOM 759 O O . GLY A 1 101 ? 14.227 1.832 -17.122 1.00 95.75 101 GLY A O 1
ATOM 760 N N . GLU A 1 102 ? 16.302 1.890 -18.007 1.00 96.44 102 GLU A N 1
ATOM 761 C CA . GLU A 1 102 ? 16.892 0.895 -17.110 1.00 96.44 102 GLU A CA 1
ATOM 762 C C . GLU A 1 102 ? 16.829 1.300 -15.637 1.00 96.44 102 GLU A C 1
ATOM 764 O O . GLU A 1 102 ? 16.571 0.468 -14.769 1.00 96.44 102 GLU A O 1
ATOM 769 N N . ASP A 1 103 ? 17.053 2.580 -15.348 1.00 98.00 103 ASP A N 1
ATOM 770 C CA . ASP A 1 103 ? 17.065 3.063 -13.971 1.00 98.00 103 ASP A CA 1
ATOM 771 C C . ASP A 1 103 ? 15.655 3.097 -13.390 1.00 98.00 103 ASP A C 1
ATOM 773 O O . ASP A 1 103 ? 15.470 2.728 -12.233 1.00 98.00 103 ASP A O 1
ATOM 777 N N . LEU A 1 104 ? 14.649 3.434 -14.208 1.00 98.31 104 LEU A N 1
ATOM 778 C CA . LEU A 1 104 ? 13.251 3.296 -13.806 1.00 98.31 104 LEU A CA 1
ATOM 779 C C . LEU A 1 104 ? 12.917 1.839 -13.501 1.00 98.31 104 LEU A C 1
ATOM 781 O O . LEU A 1 104 ? 12.354 1.560 -12.450 1.00 98.31 104 LEU A O 1
ATOM 785 N N . ARG A 1 105 ? 13.325 0.899 -14.361 1.00 98.19 105 ARG A N 1
ATOM 786 C CA . ARG A 1 105 ? 13.101 -0.531 -14.117 1.00 98.19 105 ARG A CA 1
ATOM 787 C C . ARG A 1 105 ? 13.667 -0.976 -12.765 1.00 98.19 105 ARG A C 1
ATOM 789 O O . ARG A 1 105 ? 12.947 -1.609 -12.004 1.00 98.19 105 ARG A O 1
ATOM 796 N N . LYS A 1 106 ? 14.908 -0.596 -12.443 1.00 98.12 106 LYS A N 1
ATOM 797 C CA . LYS A 1 106 ? 15.535 -0.914 -11.147 1.00 98.12 106 LYS A CA 1
ATOM 798 C C . LYS A 1 106 ? 14.776 -0.317 -9.965 1.00 98.12 106 LYS A C 1
ATOM 800 O O . LYS A 1 106 ? 14.580 -1.010 -8.975 1.00 98.12 106 LYS A O 1
ATOM 805 N N . VAL A 1 107 ? 14.340 0.940 -10.077 1.00 98.62 107 VAL A N 1
ATOM 806 C CA . VAL A 1 107 ? 13.542 1.592 -9.027 1.00 98.62 107 VAL A CA 1
ATOM 807 C C . VAL A 1 107 ? 12.210 0.872 -8.830 1.00 98.62 107 VAL A C 1
ATOM 809 O O . VAL A 1 107 ? 11.822 0.639 -7.694 1.00 98.62 107 VAL A O 1
ATOM 812 N N . LEU A 1 108 ? 11.523 0.460 -9.900 1.00 98.62 108 LEU A N 1
ATOM 813 C CA . LEU A 1 108 ? 10.266 -0.282 -9.760 1.00 98.62 108 LEU A CA 1
ATOM 814 C C . LEU A 1 108 ? 10.469 -1.652 -9.104 1.00 98.62 108 LEU A C 1
ATOM 816 O O . LEU A 1 108 ? 9.651 -2.045 -8.277 1.00 98.62 108 LEU A O 1
ATOM 820 N N . THR A 1 109 ? 11.559 -2.358 -9.422 1.00 98.38 109 THR A N 1
ATOM 821 C CA . THR A 1 109 ? 11.925 -3.603 -8.725 1.00 98.38 109 THR A CA 1
ATOM 822 C C . THR A 1 109 ? 12.141 -3.360 -7.228 1.00 98.38 109 THR A C 1
ATOM 824 O O . THR A 1 109 ? 11.662 -4.137 -6.409 1.00 98.38 109 THR A O 1
ATOM 827 N N . GLU A 1 110 ? 12.818 -2.268 -6.863 1.00 98.50 110 GLU A N 1
ATOM 828 C CA . GLU A 1 110 ? 13.044 -1.870 -5.466 1.00 98.50 110 GLU A CA 1
ATOM 829 C C . GLU A 1 110 ? 11.725 -1.543 -4.743 1.00 98.50 110 GLU A C 1
ATOM 831 O O . GLU A 1 110 ? 11.487 -2.052 -3.651 1.00 98.50 110 GLU A O 1
ATOM 836 N N . VAL A 1 111 ? 10.829 -0.778 -5.381 1.00 98.75 111 VAL A N 1
ATOM 837 C CA . VAL A 1 111 ? 9.494 -0.441 -4.853 1.00 98.75 111 VAL A CA 1
ATOM 838 C C . VAL A 1 111 ? 8.668 -1.695 -4.568 1.00 98.75 111 VAL A C 1
ATOM 840 O O . VAL A 1 111 ? 8.105 -1.816 -3.485 1.00 98.75 111 VAL A O 1
ATOM 843 N N . MET A 1 112 ? 8.588 -2.631 -5.520 1.00 98.75 112 MET A N 1
ATOM 844 C CA . MET A 1 112 ? 7.794 -3.855 -5.344 1.00 98.75 112 MET A CA 1
ATOM 845 C C . MET A 1 112 ? 8.379 -4.758 -4.255 1.00 98.75 112 MET A C 1
ATOM 847 O O . MET A 1 112 ? 7.625 -5.321 -3.465 1.00 98.75 112 MET A O 1
ATOM 851 N N . ALA A 1 113 ? 9.709 -4.865 -4.165 1.00 98.56 113 ALA A N 1
ATOM 852 C CA . ALA A 1 113 ? 10.362 -5.621 -3.101 1.00 98.56 113 ALA A CA 1
ATOM 853 C C . ALA A 1 113 ? 10.088 -5.013 -1.715 1.00 98.56 113 ALA A C 1
ATOM 855 O O . ALA A 1 113 ? 9.689 -5.738 -0.804 1.00 98.56 113 ALA A O 1
ATOM 856 N N . LEU A 1 114 ? 10.234 -3.690 -1.571 1.00 98.56 114 LEU A N 1
ATOM 857 C CA . LEU A 1 114 ? 9.957 -2.996 -0.313 1.00 98.56 114 LEU A CA 1
ATOM 858 C C . LEU A 1 114 ? 8.481 -3.122 0.085 1.00 98.56 114 LEU A C 1
ATOM 860 O O . LEU A 1 114 ? 8.191 -3.448 1.230 1.00 98.56 114 LEU A O 1
ATOM 864 N N . ALA A 1 115 ? 7.556 -2.959 -0.865 1.00 98.75 115 ALA A N 1
ATOM 865 C CA . ALA A 1 115 ? 6.124 -3.109 -0.613 1.00 98.75 115 ALA A CA 1
ATOM 866 C C . ALA A 1 115 ? 5.750 -4.532 -0.158 1.00 98.75 115 ALA A C 1
ATOM 868 O O . ALA A 1 115 ? 4.954 -4.689 0.758 1.00 98.75 115 ALA A O 1
ATOM 869 N N . ARG A 1 116 ? 6.348 -5.586 -0.734 1.00 98.75 116 ARG A N 1
ATOM 870 C CA . ARG A 1 116 ? 6.131 -6.968 -0.256 1.00 98.75 116 ARG A CA 1
ATOM 871 C C . ARG A 1 116 ? 6.632 -7.169 1.169 1.00 98.75 116 ARG A C 1
ATOM 873 O O . ARG A 1 116 ? 5.998 -7.863 1.961 1.00 98.75 116 ARG A O 1
ATOM 880 N N . ASP A 1 117 ? 7.792 -6.603 1.475 1.00 98.50 117 ASP A N 1
ATOM 881 C CA . ASP A 1 117 ? 8.374 -6.696 2.806 1.00 98.50 117 ASP A CA 1
ATOM 882 C C . ASP A 1 117 ? 7.552 -5.942 3.848 1.00 98.50 117 ASP A C 1
ATOM 884 O O . ASP A 1 117 ? 7.449 -6.422 4.978 1.00 98.50 117 ASP A O 1
ATOM 888 N N . HIS A 1 118 ? 6.976 -4.811 3.450 1.00 98.44 118 HIS A N 1
ATOM 889 C CA . HIS A 1 118 ? 6.045 -4.012 4.230 1.00 98.44 118 HIS A CA 1
ATOM 890 C C . HIS A 1 118 ? 4.740 -4.777 4.504 1.00 98.44 118 HIS A C 1
ATOM 892 O O . HIS A 1 118 ? 4.457 -5.078 5.662 1.00 98.44 118 HIS A O 1
ATOM 898 N N . PHE A 1 119 ? 4.039 -5.247 3.463 1.00 98.75 119 PHE A N 1
ATOM 899 C CA . PHE A 1 119 ? 2.796 -6.019 3.612 1.00 98.75 119 PHE A CA 1
ATOM 900 C C . PHE A 1 119 ? 2.971 -7.222 4.535 1.00 98.75 119 PHE A C 1
ATOM 902 O O . PHE A 1 119 ? 2.152 -7.474 5.410 1.00 98.75 119 PHE A O 1
ATOM 909 N N . ARG A 1 120 ? 4.089 -7.944 4.423 1.00 98.44 120 ARG A N 1
ATOM 910 C CA . ARG A 1 120 ? 4.381 -9.064 5.323 1.00 98.44 120 ARG A CA 1
ATOM 911 C C . ARG A 1 120 ? 4.503 -8.634 6.791 1.00 98.44 120 ARG A C 1
ATOM 913 O O . ARG A 1 120 ? 4.085 -9.380 7.669 1.00 98.44 120 ARG A O 1
ATOM 920 N N . ARG A 1 121 ? 5.077 -7.462 7.090 1.00 98.25 121 ARG A N 1
ATOM 921 C CA . ARG A 1 121 ? 5.146 -6.937 8.470 1.00 98.25 121 ARG A CA 1
ATOM 922 C C . ARG A 1 121 ? 3.767 -6.542 8.979 1.00 98.25 121 ARG A C 1
ATOM 924 O O . ARG A 1 121 ? 3.463 -6.784 10.148 1.00 98.25 121 ARG A O 1
ATOM 931 N N . GLU A 1 122 ? 2.926 -5.985 8.121 1.00 98.44 122 GLU A N 1
ATOM 932 C CA . GLU A 1 122 ? 1.546 -5.685 8.482 1.00 98.44 122 GLU A CA 1
ATOM 933 C C . GLU A 1 122 ? 0.763 -6.960 8.793 1.00 98.44 122 GLU A C 1
ATOM 935 O O . GLU A 1 122 ? 0.188 -7.089 9.873 1.00 98.44 122 GLU A O 1
ATOM 940 N N . GLU A 1 123 ? 0.819 -7.936 7.887 1.00 98.44 123 GLU A N 1
ATOM 941 C CA . GLU A 1 123 ? 0.140 -9.227 7.993 1.00 98.44 123 GLU A CA 1
ATOM 942 C C . GLU A 1 123 ? 0.573 -10.015 9.237 1.00 98.44 123 GLU A C 1
ATOM 944 O O . GLU A 1 123 ? -0.273 -10.504 9.991 1.00 98.44 123 GLU A O 1
ATOM 949 N N . ASP A 1 124 ? 1.884 -10.11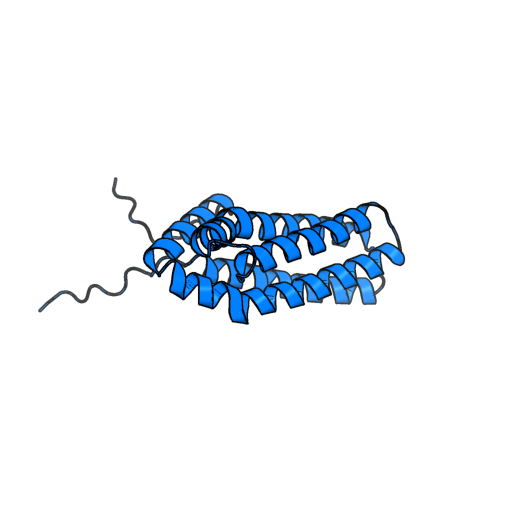6 9.475 1.00 97.25 124 ASP A N 1
ATOM 950 C CA . ASP A 1 124 ? 2.444 -10.944 10.547 1.00 97.25 124 ASP A CA 1
ATOM 951 C C . ASP A 1 124 ? 2.449 -10.242 11.916 1.00 97.25 124 ASP A C 1
ATOM 953 O O . ASP A 1 124 ? 2.499 -10.918 12.950 1.00 97.25 124 ASP A O 1
ATOM 957 N N . ALA A 1 125 ? 2.431 -8.903 11.953 1.00 95.06 125 ALA A N 1
ATOM 958 C CA . ALA A 1 125 ? 2.612 -8.143 13.189 1.00 95.06 125 ALA A CA 1
ATOM 959 C C . ALA A 1 125 ? 1.607 -6.999 13.383 1.00 95.06 125 ALA A C 1
ATOM 961 O O . ALA A 1 125 ? 0.911 -6.988 14.404 1.00 95.06 125 ALA A O 1
ATOM 962 N N . ALA A 1 126 ? 1.506 -6.042 12.456 1.00 97.50 126 ALA A N 1
ATOM 963 C CA . ALA A 1 126 ? 0.717 -4.829 12.700 1.00 97.50 126 ALA A CA 1
ATOM 964 C C . ALA A 1 126 ? -0.795 -5.111 12.790 1.00 97.50 126 ALA A C 1
ATOM 966 O O . ALA A 1 126 ? -1.447 -4.671 13.740 1.00 97.50 126 ALA A O 1
ATOM 967 N N . PHE A 1 127 ? -1.355 -5.906 11.875 1.00 98.38 127 PHE A N 1
ATOM 968 C CA . PHE A 1 127 ? -2.772 -6.272 11.878 1.00 98.38 127 PHE A CA 1
ATOM 969 C C . PHE A 1 127 ? -3.164 -7.105 13.111 1.00 98.38 127 PHE A C 1
ATOM 971 O O . PHE A 1 127 ? -4.148 -6.741 13.756 1.00 98.38 127 PHE A O 1
ATOM 978 N N . PRO A 1 128 ? -2.412 -8.140 13.546 1.00 97.50 128 PRO A N 1
ATOM 979 C CA . PRO A 1 128 ? -2.679 -8.809 14.824 1.00 97.50 128 PRO A CA 1
ATOM 980 C C . PRO A 1 128 ? -2.715 -7.865 16.039 1.00 97.50 128 PRO A C 1
ATOM 982 O O . PRO A 1 128 ? -3.557 -8.020 16.935 1.00 97.50 128 PRO A O 1
ATOM 985 N N . VAL A 1 129 ? -1.824 -6.866 16.076 1.00 96.69 129 VAL A N 1
ATOM 986 C CA . VAL A 1 129 ? -1.825 -5.839 17.130 1.00 96.69 129 VAL A CA 1
ATOM 987 C C . VAL A 1 129 ? -3.070 -4.960 17.021 1.00 96.69 129 VAL A C 1
ATOM 989 O O . VAL A 1 129 ? -3.738 -4.746 18.035 1.00 96.69 129 VAL A O 1
ATOM 992 N N . ALA A 1 130 ? -3.439 -4.524 15.816 1.00 97.75 130 ALA A N 1
ATOM 993 C CA . ALA A 1 130 ? -4.653 -3.751 15.563 1.00 97.75 130 ALA A CA 1
ATOM 994 C C . ALA A 1 130 ? -5.917 -4.494 16.024 1.00 97.75 130 ALA A C 1
ATOM 996 O O . ALA A 1 130 ? -6.770 -3.929 16.710 1.00 97.75 130 ALA A O 1
ATOM 997 N N . GLU A 1 131 ? -6.014 -5.787 15.704 1.00 97.19 131 GLU A N 1
ATOM 998 C CA . GLU A 1 131 ? -7.125 -6.659 16.094 1.00 97.19 131 GLU A CA 1
ATOM 999 C C . GLU A 1 131 ? -7.267 -6.790 17.606 1.00 97.19 131 GLU A C 1
ATOM 1001 O O . GLU A 1 131 ? -8.380 -6.705 18.135 1.00 97.19 131 GLU A O 1
ATOM 1006 N N . THR A 1 132 ? -6.144 -6.914 18.311 1.00 96.25 132 THR A N 1
ATOM 1007 C CA . THR A 1 132 ? -6.129 -6.968 19.775 1.00 96.25 132 THR A CA 1
ATOM 1008 C C . THR A 1 132 ? -6.463 -5.610 20.401 1.00 96.25 132 THR A C 1
ATOM 1010 O O . THR A 1 132 ? -7.186 -5.545 21.394 1.00 96.25 132 THR A O 1
ATOM 1013 N N . MET A 1 133 ? -5.944 -4.521 19.832 1.00 96.25 133 MET A N 1
ATOM 1014 C CA . MET A 1 133 ? -6.019 -3.173 20.401 1.00 96.25 133 MET A CA 1
ATOM 1015 C C . MET A 1 133 ? -7.370 -2.484 20.176 1.00 96.25 133 MET A C 1
ATOM 1017 O O . MET A 1 133 ? -7.880 -1.808 21.074 1.00 96.25 133 MET A O 1
ATOM 1021 N N . LEU A 1 134 ? -7.935 -2.602 18.974 1.00 96.56 134 LEU A N 1
ATOM 1022 C CA . LEU A 1 134 ? -9.154 -1.890 18.575 1.00 96.56 134 LEU A CA 1
ATOM 1023 C C . LEU A 1 134 ? -10.412 -2.723 18.826 1.00 96.56 134 LEU A C 1
ATOM 1025 O O . LEU A 1 134 ? -11.475 -2.173 19.121 1.00 96.56 134 LEU A O 1
ATOM 1029 N N . GLY A 1 135 ? -10.278 -4.047 18.763 1.00 96.00 135 GLY A N 1
ATOM 1030 C CA . GLY A 1 135 ? -11.380 -4.978 18.920 1.00 96.00 135 GLY A CA 1
ATOM 1031 C C . GLY A 1 135 ? -12.298 -5.050 17.698 1.00 96.00 135 GLY A C 1
ATOM 1032 O O . GLY A 1 135 ? -12.353 -4.184 16.825 1.00 96.00 135 GLY A O 1
ATOM 1033 N N . ASP A 1 136 ? -13.064 -6.131 17.665 1.00 95.75 136 ASP A N 1
ATOM 1034 C CA . ASP A 1 136 ? -13.827 -6.584 16.503 1.00 95.75 136 ASP A CA 1
ATOM 1035 C C . ASP A 1 136 ? -14.914 -5.592 16.038 1.00 95.75 136 ASP A C 1
ATOM 1037 O O . ASP A 1 136 ? -15.117 -5.396 14.842 1.00 95.75 136 ASP A O 1
ATOM 1041 N N . ALA A 1 137 ? -15.591 -4.912 16.971 1.00 95.06 137 ALA A N 1
ATOM 1042 C CA . ALA A 1 137 ? -16.615 -3.920 16.632 1.00 95.06 137 ALA A CA 1
ATOM 1043 C C . ALA A 1 137 ? -16.019 -2.709 15.894 1.00 95.06 137 ALA A C 1
ATOM 1045 O O . ALA A 1 137 ? -16.498 -2.356 14.816 1.00 95.06 137 ALA A O 1
ATOM 1046 N N . ARG A 1 138 ? -14.933 -2.127 16.425 1.00 97.00 138 ARG A N 1
ATOM 1047 C CA . ARG A 1 138 ? -14.279 -0.959 15.821 1.00 97.00 138 ARG A CA 1
ATOM 1048 C C . ARG A 1 138 ? -13.691 -1.293 14.454 1.00 97.00 138 ARG A C 1
ATOM 1050 O O . ARG A 1 138 ? -13.863 -0.532 13.509 1.00 97.00 138 ARG A O 1
ATOM 1057 N N . LEU A 1 139 ? -13.070 -2.462 14.308 1.00 97.69 139 LEU A N 1
ATOM 1058 C CA . LEU A 1 139 ? -12.518 -2.891 13.022 1.00 97.69 139 LEU A CA 1
ATOM 1059 C C . LEU A 1 139 ? -13.573 -3.048 11.921 1.00 97.69 139 LEU A C 1
ATOM 1061 O O . LEU A 1 139 ? -13.260 -2.845 10.748 1.00 97.69 139 LEU A O 1
ATOM 1065 N N . ARG A 1 140 ? -14.816 -3.400 12.264 1.00 95.50 140 ARG A N 1
ATOM 1066 C CA . ARG A 1 140 ? -15.921 -3.455 11.293 1.00 95.50 140 ARG A CA 1
ATOM 1067 C C . ARG A 1 140 ? -16.453 -2.081 10.916 1.00 95.50 140 ARG A C 1
ATOM 1069 O O . ARG A 1 140 ? -16.828 -1.889 9.763 1.00 95.50 140 ARG A O 1
ATOM 1076 N N . GLU A 1 141 ? -16.475 -1.134 11.852 1.00 95.62 141 GLU A N 1
ATOM 1077 C CA . GLU A 1 141 ? -16.782 0.267 11.538 1.00 95.62 141 GLU A CA 1
ATOM 1078 C C . GLU A 1 141 ? -15.766 0.812 10.531 1.00 95.62 141 GLU A C 1
ATOM 1080 O O . GLU A 1 141 ? -16.152 1.289 9.464 1.00 95.62 141 GLU A O 1
ATOM 1085 N N . LEU A 1 142 ? -14.475 0.613 10.809 1.00 97.12 142 LEU A N 1
ATOM 1086 C CA . LEU A 1 142 ? -13.390 0.971 9.897 1.00 97.12 142 LEU A CA 1
ATOM 1087 C C . LEU A 1 142 ? -13.504 0.242 8.549 1.00 97.12 142 LEU A C 1
ATOM 1089 O O . LEU A 1 142 ? -13.285 0.841 7.498 1.00 97.12 142 LEU A O 1
ATOM 1093 N N . GLY A 1 143 ? -13.919 -1.029 8.548 1.00 96.25 143 GLY A N 1
ATOM 1094 C CA . GLY A 1 143 ? -14.197 -1.782 7.322 1.00 96.25 143 GLY A CA 1
ATOM 1095 C C . GLY A 1 143 ? -15.325 -1.162 6.487 1.00 96.25 143 GLY A C 1
ATOM 1096 O O . GLY A 1 143 ? -15.221 -1.071 5.262 1.00 96.25 143 GLY A O 1
ATOM 1097 N N . ALA A 1 144 ? -16.389 -0.668 7.125 1.00 94.44 144 ALA A N 1
ATOM 1098 C CA . ALA A 1 144 ? -17.463 0.055 6.444 1.00 94.44 144 ALA A CA 1
ATOM 1099 C C . ALA A 1 144 ? -16.987 1.396 5.858 1.00 94.44 144 ALA A C 1
ATOM 1101 O O . ALA A 1 144 ? -17.353 1.729 4.725 1.00 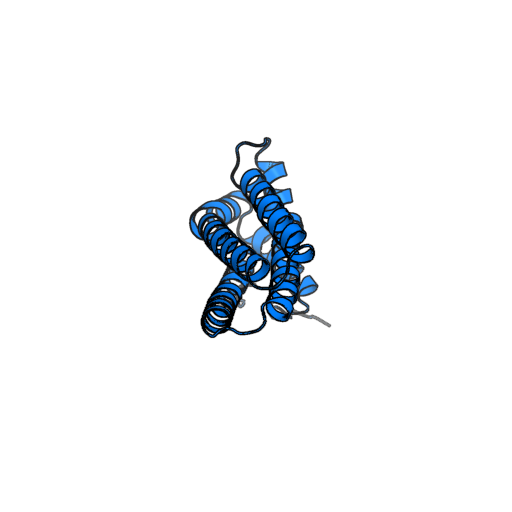94.44 144 ALA A O 1
ATOM 1102 N N . GLU A 1 145 ? -16.143 2.135 6.584 1.00 96.06 145 GLU A N 1
ATOM 1103 C CA . GLU A 1 145 ? -15.515 3.372 6.102 1.00 96.06 145 GLU A CA 1
ATOM 1104 C C . GLU A 1 145 ? -14.597 3.111 4.897 1.00 96.06 145 GLU A C 1
ATOM 1106 O O . GLU A 1 145 ? -14.712 3.791 3.870 1.00 96.06 145 GLU A O 1
ATOM 1111 N N . TRP A 1 146 ? -13.762 2.070 4.967 1.00 97.44 146 TRP A N 1
ATOM 1112 C CA . TRP A 1 146 ? -12.972 1.575 3.837 1.00 97.44 146 TRP A CA 1
ATOM 1113 C C . TRP A 1 146 ? -13.867 1.262 2.631 1.00 97.44 146 TRP A C 1
ATOM 1115 O O . TRP A 1 146 ? -13.613 1.732 1.518 1.00 97.44 146 TRP A O 1
ATOM 1125 N N . GLY A 1 147 ? -14.974 0.546 2.856 1.00 95.06 147 GLY A N 1
ATOM 1126 C CA . GLY A 1 147 ? -15.921 0.183 1.806 1.00 95.06 147 GLY A CA 1
ATOM 1127 C C . GLY A 1 147 ? -16.505 1.407 1.100 1.00 95.06 147 GLY A C 1
ATOM 1128 O O . GLY A 1 147 ? -16.536 1.470 -0.133 1.00 95.06 147 GLY A O 1
ATOM 1129 N N . ALA A 1 148 ? -16.887 2.432 1.868 1.00 94.31 148 ALA A N 1
ATOM 1130 C CA . ALA A 1 148 ? -17.357 3.704 1.330 1.00 94.31 148 ALA A CA 1
ATOM 1131 C C . ALA A 1 148 ? -16.281 4.411 0.483 1.00 94.31 148 ALA A C 1
ATOM 1133 O O . ALA A 1 148 ? -16.582 4.859 -0.629 1.00 94.31 148 ALA A O 1
ATOM 1134 N N . ARG A 1 149 ? -15.021 4.455 0.947 1.00 95.50 149 ARG A N 1
ATOM 1135 C CA . ARG A 1 149 ? -13.889 5.050 0.205 1.00 95.50 149 ARG A CA 1
ATOM 1136 C C . ARG A 1 149 ? -13.600 4.315 -1.104 1.00 95.50 149 ARG A C 1
ATOM 1138 O O . ARG A 1 149 ? -13.403 4.951 -2.140 1.00 95.50 149 ARG A O 1
ATOM 1145 N N . ARG A 1 150 ? -13.632 2.979 -1.081 1.00 95.19 150 ARG A N 1
ATOM 1146 C CA . ARG A 1 150 ? -13.441 2.119 -2.262 1.00 95.19 150 ARG A CA 1
ATOM 1147 C C . ARG A 1 150 ? -14.685 2.004 -3.147 1.00 95.19 150 ARG A C 1
ATOM 1149 O O . ARG A 1 150 ? -14.622 1.390 -4.209 1.00 95.19 150 ARG A O 1
ATOM 1156 N N . ARG A 1 151 ? -15.803 2.634 -2.757 1.00 93.56 151 ARG A N 1
ATOM 1157 C CA . ARG A 1 151 ? -17.106 2.578 -3.449 1.00 93.56 151 ARG A CA 1
ATOM 1158 C C . ARG A 1 151 ? -17.628 1.147 -3.605 1.00 93.56 151 ARG A C 1
ATOM 1160 O O . ARG A 1 151 ? -18.327 0.835 -4.570 1.00 93.56 151 ARG A O 1
ATOM 1167 N N . VAL A 1 152 ? -17.302 0.284 -2.648 1.00 90.38 152 VAL A N 1
ATOM 1168 C CA . VAL A 1 152 ? -17.796 -1.089 -2.579 1.00 90.38 152 VAL A CA 1
ATOM 1169 C C . VAL A 1 152 ? -18.881 -1.187 -1.519 1.00 90.38 152 VAL A C 1
ATOM 1171 O O . VAL A 1 152 ? -18.807 -0.599 -0.443 1.00 90.38 152 VAL A O 1
ATOM 1174 N N . SER A 1 153 ? -19.937 -1.928 -1.836 1.00 79.69 153 SER A N 1
ATOM 1175 C CA . SER A 1 153 ? -21.048 -2.121 -0.913 1.00 79.69 153 SER A CA 1
ATOM 1176 C C . SER A 1 153 ? -20.803 -3.387 -0.103 1.00 79.69 153 SER A C 1
ATOM 1178 O O . SER A 1 153 ? -21.011 -4.500 -0.594 1.00 79.69 153 SER A O 1
ATOM 1180 N N . LEU A 1 154 ? -20.367 -3.216 1.143 1.00 75.50 154 LEU A N 1
ATOM 1181 C CA . LEU A 1 154 ? -20.319 -4.298 2.117 1.00 75.50 154 LEU A CA 1
ATOM 1182 C C . LEU A 1 154 ? -21.761 -4.608 2.536 1.00 75.50 154 LEU A C 1
ATOM 1184 O O . LEU A 1 154 ? -22.312 -3.996 3.448 1.00 75.50 154 LEU A O 1
ATOM 1188 N N . LYS A 1 155 ? -22.437 -5.503 1.806 1.00 60.41 155 LYS A N 1
ATOM 1189 C CA . LYS A 1 155 ? -23.801 -5.920 2.158 1.00 60.41 155 LYS A CA 1
ATOM 1190 C C . LYS A 1 155 ? -23.777 -6.709 3.472 1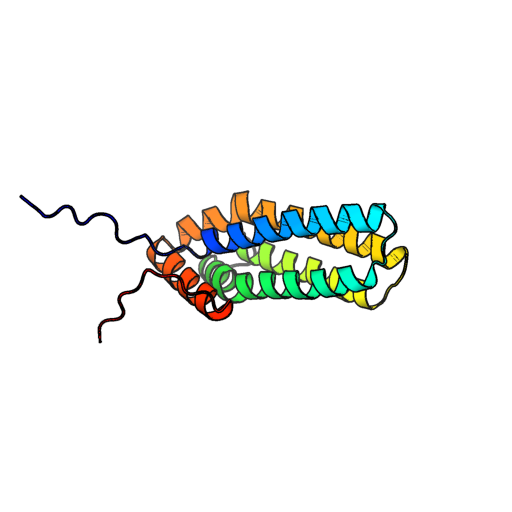.00 60.41 155 LYS A C 1
ATOM 1192 O O . LYS A 1 155 ? -23.602 -7.924 3.461 1.00 60.41 155 LYS A O 1
ATOM 1197 N N . GLY A 1 156 ? -23.987 -5.980 4.565 1.00 55.47 156 GLY A N 1
ATOM 1198 C CA . GLY A 1 156 ? -24.215 -6.476 5.926 1.00 55.47 156 GLY A CA 1
ATOM 1199 C C . GLY A 1 156 ? -25.035 -5.521 6.810 1.00 55.47 156 GLY A C 1
ATOM 1200 O O . GLY A 1 156 ? -25.289 -5.846 7.960 1.00 55.47 156 GLY A O 1
ATOM 1201 N N . GLY A 1 157 ? -25.480 -4.368 6.291 1.00 42.00 157 GLY A N 1
ATOM 1202 C CA . GLY A 1 157 ? -26.321 -3.408 7.012 1.00 42.00 157 GLY A CA 1
ATOM 1203 C C . GLY A 1 157 ? -27.747 -3.386 6.468 1.00 42.00 157 GLY A C 1
ATOM 1204 O O . GLY A 1 157 ? -27.966 -3.184 5.271 1.00 42.00 157 GLY A O 1
ATOM 1205 N N . SER A 1 158 ? -28.719 -3.604 7.345 1.00 38.19 158 SER A N 1
ATOM 1206 C CA . SER A 1 158 ? -30.144 -3.406 7.098 1.00 38.19 158 SER A CA 1
ATOM 1207 C C . SER A 1 158 ? -30.405 -1.973 6.622 1.00 38.19 158 SER A C 1
ATOM 1209 O O . SER A 1 158 ? -30.217 -1.010 7.358 1.00 38.19 158 SER A O 1
ATOM 1211 N N . HIS A 1 159 ? -30.890 -1.821 5.390 1.00 34.12 159 HIS A N 1
ATOM 1212 C CA . HIS A 1 159 ? -31.698 -0.659 5.039 1.00 34.12 159 HIS A CA 1
ATOM 1213 C C . HIS A 1 159 ? -33.140 -0.969 5.436 1.00 34.12 159 HIS A C 1
ATOM 1215 O O . HIS A 1 159 ? -33.867 -1.605 4.673 1.00 34.12 159 HIS A O 1
ATOM 1221 N N . GLU A 1 160 ? -33.550 -0.521 6.619 1.00 38.28 160 GLU A N 1
ATOM 1222 C CA . GLU A 1 160 ? -34.968 -0.276 6.871 1.00 38.28 160 GLU A CA 1
ATOM 1223 C C . GLU A 1 160 ? -35.358 1.039 6.179 1.00 38.28 160 GLU A C 1
ATOM 1225 O O . GLU A 1 160 ? -34.720 2.080 6.358 1.00 38.28 160 GLU A O 1
ATOM 1230 N N . ARG A 1 161 ? -36.382 0.957 5.330 1.00 35.41 161 ARG A N 1
ATOM 1231 C CA . ARG A 1 161 ? -37.246 2.069 4.935 1.00 35.41 161 ARG A CA 1
ATOM 1232 C C . ARG A 1 161 ? -38.656 1.727 5.368 1.00 35.41 161 ARG A C 1
ATOM 1234 O O . ARG A 1 161 ? -39.014 0.538 5.202 1.00 35.41 161 ARG A O 1
#

pLDDT: mean 90.88, std 16.31, range [34.12, 98.81]

Radius of gyration: 18.49 Å; chains: 1; bounding box: 55×35×45 Å

Secondary structure (DSSP, 8-state):
---------PPPPHHHHHHHHHHHHHHHHHHHHHHHHTT--HHHHHHHHHHHHHHHHHHHIIIIIHHHHHHHTSTTSHHHHHHHHHHHHHHHHHHHTT--HHHHHHHHHHHHHHHHHHHHHIIIIIHHHHHHHHHHHHHHHHHHHHHHHHT---TTS----

Foldseek 3Di:
DDPPPPDLPQQDFLLNVLVVLVVVLVVLLVVLLVCVVVVHFLVVVLVVLLVSLLVSLVLCLVLFLVVVCVVVVDCPDPSVVLNVLSVVLVVLSVVLVVDGDPVNSVSSVVSSVSVVVSVCCCVVPVVVVRCVPQHDVSRSVSSVVVCVVVVHDRPSDDDDD

Sequence (161 aa):
MSPDTGSERAAMRITDALLGEHGVLYALFDRIEAELEGGADSAPHARVLEAVLRSHARTEDELLFEEMASREGGDGGPAPAMIEEHEEVATLLDRAERVSGEDLRKVLTEVMALARDHFRREEDAAFPVAETMLGDARLRELGAEWGARRRVSLKGGSHER